Protein AF-A0A0M2NQ29-F1 (afdb_monomer_lite)

Foldseek 3Di:
DWDKWFFPDQWDQADDPDTDTFGWTQTPVQWIWGPVQADPVRWTFTFHCDNRDTHTDRWTWAFDADPVRHGGITTTDPPPPDPPPVPPD

Sequence (89 aa):
MAKDLKVVSWEISYGYLNRCIIPGYLLEDGTVLLDEEIDEQGRYIGGAGMDGMYLRTDNLYTPIYDGNGKIRAFHKEPDHENEFTVSER

Radius of gyration: 14.61 Å; chains: 1; bounding box: 37×43×34 Å

Organism: NCBI:txid270498

Secondary structure (DSSP, 8-state):
---EEEEEEEEEEE-SSS-EEEEEEEETTSEEEEEEEE-TTSPEEEEEEETTEEEEEEEEEEEEE-TTS-EEEEEE-------------

pLDDT: mean 78.13, std 14.63, range [43.25, 91.94]

Structure (mmCIF, N/CA/C/O backbone):
data_AF-A0A0M2NQ29-F1
#
_entry.id   AF-A0A0M2NQ29-F1
#
loop_
_atom_site.group_PDB
_atom_site.id
_atom_site.type_symbol
_atom_site.label_atom_id
_atom_site.label_alt_id
_atom_site.label_comp_id
_atom_site.label_asym_id
_atom_site.label_entity_id
_atom_site.label_seq_id
_atom_site.pdbx_PDB_ins_code
_atom_site.Cartn_x
_atom_site.Cartn_y
_atom_site.Cartn_z
_atom_site.occupancy
_atom_site.B_iso_or_equiv
_atom_site.auth_seq_id
_atom_site.auth_comp_id
_atom_site.auth_asym_id
_atom_site.auth_atom_id
_atom_site.pdbx_PDB_model_num
ATOM 1 N N . MET A 1 1 ? -20.705 -2.717 -3.683 1.00 49.31 1 MET A N 1
ATOM 2 C CA . MET A 1 1 ? -20.246 -3.548 -2.549 1.00 49.31 1 MET A CA 1
ATOM 3 C C . MET A 1 1 ? -18.778 -3.222 -2.358 1.00 49.31 1 MET A C 1
ATOM 5 O O . MET A 1 1 ? -17.994 -3.573 -3.232 1.00 49.31 1 MET A O 1
ATOM 9 N N . ALA A 1 2 ? -18.430 -2.462 -1.319 1.00 59.56 2 ALA A N 1
ATOM 10 C CA . ALA A 1 2 ? -17.029 -2.218 -0.990 1.00 59.56 2 ALA A CA 1
ATOM 11 C C . ALA A 1 2 ? -16.391 -3.557 -0.599 1.00 59.56 2 ALA A C 1
ATOM 13 O O . ALA A 1 2 ? -17.009 -4.344 0.123 1.00 59.56 2 ALA A O 1
ATOM 14 N N . LYS A 1 3 ? -15.221 -3.854 -1.159 1.00 78.88 3 LYS A N 1
ATOM 15 C CA . LYS A 1 3 ? -14.578 -5.165 -1.055 1.00 78.88 3 LYS A CA 1
ATOM 16 C C . LYS A 1 3 ? -13.230 -4.987 -0.375 1.00 78.88 3 LYS A C 1
ATOM 18 O O . LYS A 1 3 ? -12.428 -4.154 -0.796 1.00 78.88 3 LYS A O 1
ATOM 23 N N . ASP A 1 4 ? -13.012 -5.749 0.689 1.00 88.94 4 ASP A N 1
ATOM 24 C CA . ASP A 1 4 ? -11.687 -5.934 1.259 1.00 88.94 4 ASP A CA 1
ATOM 25 C C . ASP A 1 4 ? -10.828 -6.749 0.290 1.00 88.94 4 ASP A C 1
ATOM 27 O O . ASP A 1 4 ? -11.250 -7.765 -0.260 1.00 88.94 4 ASP A O 1
ATOM 31 N N . LEU A 1 5 ? -9.625 -6.250 0.043 1.00 90.69 5 LEU A N 1
ATOM 32 C CA . LEU A 1 5 ? -8.660 -6.832 -0.869 1.00 90.69 5 LEU A CA 1
ATOM 33 C C . LEU A 1 5 ? -7.420 -7.207 -0.081 1.00 90.69 5 LEU A C 1
ATOM 35 O O . LEU A 1 5 ? -6.784 -6.362 0.553 1.00 90.69 5 LEU A O 1
ATOM 39 N N . LYS A 1 6 ? -7.061 -8.485 -0.109 1.00 91.88 6 LYS A N 1
ATOM 40 C CA . LYS A 1 6 ? -5.888 -8.972 0.609 1.00 91.88 6 LYS A CA 1
ATOM 41 C C . LYS A 1 6 ? -4.617 -8.588 -0.127 1.00 91.88 6 LYS A C 1
ATOM 43 O O . LYS A 1 6 ? -4.564 -8.570 -1.358 1.00 91.88 6 LYS A O 1
ATOM 48 N N . VAL A 1 7 ? -3.580 -8.320 0.658 1.00 90.75 7 VAL A N 1
ATOM 49 C CA . VAL A 1 7 ? -2.232 -8.121 0.134 1.00 90.75 7 VAL A CA 1
ATOM 50 C C . VAL A 1 7 ? -1.673 -9.477 -0.285 1.00 90.75 7 VAL A C 1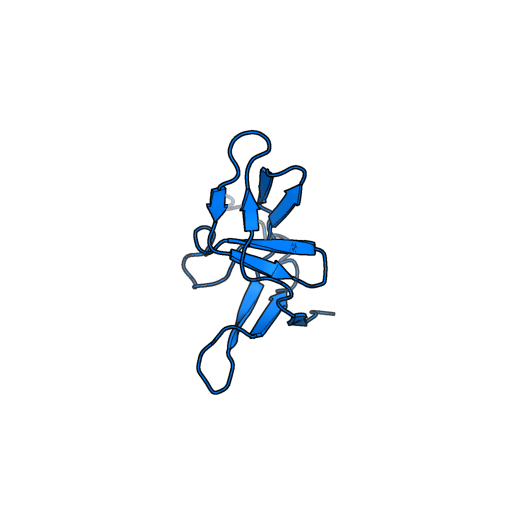
ATOM 52 O O . VAL A 1 7 ? -1.583 -10.394 0.530 1.00 90.75 7 VAL A O 1
ATOM 55 N N . VAL A 1 8 ? -1.285 -9.597 -1.552 1.00 89.88 8 VAL A N 1
ATOM 56 C CA . VAL A 1 8 ? -0.634 -10.791 -2.119 1.00 89.88 8 VAL A CA 1
ATOM 57 C C . VAL A 1 8 ? 0.878 -10.635 -2.225 1.00 89.88 8 VAL A C 1
ATOM 59 O O . VAL A 1 8 ? 1.586 -11.633 -2.129 1.00 89.88 8 VAL A O 1
ATOM 62 N N . SER A 1 9 ? 1.390 -9.412 -2.392 1.00 86.50 9 SER A N 1
ATOM 63 C CA . SER A 1 9 ? 2.833 -9.139 -2.412 1.00 86.50 9 SER A CA 1
ATOM 64 C C . SER A 1 9 ? 3.147 -7.775 -1.801 1.00 86.50 9 SER A C 1
ATOM 66 O O . SER A 1 9 ? 2.331 -6.862 -1.881 1.00 86.50 9 SER A O 1
ATOM 68 N N . TRP A 1 10 ? 4.333 -7.644 -1.212 1.00 82.19 10 TRP A N 1
ATOM 69 C CA . TRP A 1 10 ? 4.883 -6.411 -0.625 1.00 82.19 10 TRP A CA 1
ATOM 70 C C . TRP A 1 10 ? 6.072 -5.845 -1.430 1.00 82.19 10 TRP A C 1
ATOM 72 O O . TRP A 1 10 ? 6.749 -4.917 -0.998 1.00 82.19 10 TRP A O 1
ATOM 82 N N . GLU A 1 11 ? 6.373 -6.446 -2.583 1.00 75.94 11 GLU A N 1
ATOM 83 C CA . GLU A 1 11 ? 7.479 -6.069 -3.464 1.00 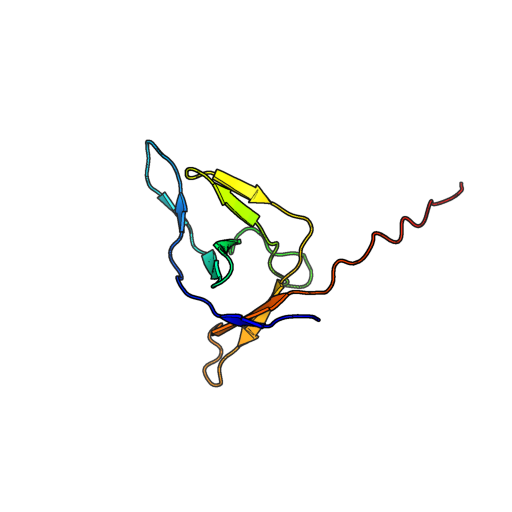75.94 11 GLU A CA 1
ATOM 84 C C . GLU A 1 11 ? 6.939 -5.845 -4.873 1.00 75.94 11 GLU A C 1
ATOM 86 O O . GLU A 1 11 ? 6.491 -6.788 -5.538 1.00 75.94 11 GLU A O 1
ATOM 91 N N . ILE A 1 12 ? 6.983 -4.594 -5.335 1.00 74.94 12 ILE A N 1
ATOM 92 C CA . ILE A 1 12 ? 6.583 -4.235 -6.693 1.00 74.94 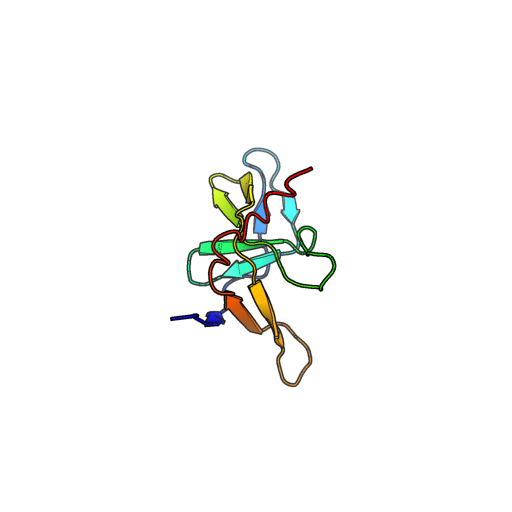12 ILE A CA 1
ATOM 93 C C . ILE A 1 12 ? 7.842 -4.115 -7.541 1.00 74.94 12 ILE A C 1
ATOM 95 O O . ILE A 1 12 ? 8.698 -3.261 -7.312 1.00 74.94 12 ILE A O 1
ATOM 99 N N . SER A 1 13 ? 7.961 -4.999 -8.530 1.00 69.00 13 SER A N 1
ATOM 100 C CA . SER A 1 13 ? 9.016 -4.908 -9.538 1.00 69.00 13 SER A CA 1
ATOM 101 C C . SER A 1 13 ? 8.646 -3.825 -10.547 1.00 69.00 13 SER A C 1
ATOM 103 O O . SER A 1 13 ? 7.709 -4.007 -11.323 1.00 69.00 13 SER A O 1
ATOM 105 N N . TYR A 1 14 ? 9.382 -2.718 -10.547 1.00 63.56 14 TYR A N 1
ATOM 106 C CA . TYR A 1 14 ? 9.159 -1.583 -11.438 1.00 63.56 14 TYR A CA 1
ATOM 107 C C . TYR A 1 14 ? 10.284 -1.463 -12.474 1.00 63.56 14 TYR A C 1
ATOM 109 O O . TYR A 1 14 ? 11.449 -1.684 -12.144 1.00 63.56 14 TYR A O 1
ATOM 117 N N . GLY A 1 15 ? 9.954 -1.094 -13.717 1.00 58.09 15 GLY A N 1
ATOM 118 C CA . GLY A 1 15 ? 10.918 -0.889 -14.807 1.00 58.09 15 GLY A CA 1
ATOM 119 C C . GLY A 1 15 ? 11.266 -2.135 -15.646 1.00 58.09 15 GLY A C 1
ATOM 120 O O . GLY A 1 15 ? 11.632 -3.188 -15.126 1.00 58.09 15 GLY A O 1
ATOM 121 N N . TYR A 1 16 ? 11.201 -1.987 -16.978 1.00 57.50 16 TYR A N 1
ATOM 122 C CA . TYR A 1 16 ? 11.493 -3.044 -17.966 1.00 57.50 16 TYR A CA 1
ATOM 123 C C . TYR A 1 16 ? 13.003 -3.278 -18.189 1.00 57.50 16 TYR A C 1
ATOM 125 O O . TYR A 1 16 ? 13.439 -4.410 -18.382 1.00 57.50 16 TYR A O 1
ATOM 133 N N . LEU A 1 17 ? 13.822 -2.216 -18.129 1.00 55.97 17 LEU A N 1
ATOM 134 C CA . LEU A 1 17 ? 15.279 -2.270 -18.369 1.00 55.97 17 LEU A CA 1
ATOM 135 C C . LEU A 1 17 ? 16.128 -2.121 -17.097 1.00 55.97 17 LEU A C 1
ATOM 137 O O . LEU A 1 17 ? 17.282 -2.543 -17.075 1.00 55.97 17 LEU A O 1
ATOM 141 N N . ASN A 1 18 ? 15.575 -1.527 -16.038 1.00 58.88 18 ASN A N 1
ATOM 142 C CA . ASN A 1 18 ? 16.246 -1.336 -14.755 1.00 58.88 18 ASN A CA 1
ATOM 143 C C . ASN A 1 18 ? 15.246 -1.689 -13.651 1.00 58.88 18 ASN A C 1
ATOM 145 O O . ASN A 1 18 ? 14.444 -0.853 -13.242 1.00 58.88 18 ASN A O 1
ATOM 149 N N . ARG A 1 19 ? 15.219 -2.974 -13.277 1.00 63.44 19 ARG A N 1
ATOM 150 C CA . ARG A 1 19 ? 14.277 -3.513 -12.293 1.00 63.44 19 ARG A CA 1
ATOM 151 C C . ARG A 1 19 ? 14.593 -2.902 -10.931 1.00 63.44 19 ARG A C 1
ATOM 153 O O . ARG A 1 19 ? 15.562 -3.304 -10.292 1.00 63.44 19 ARG A O 1
ATOM 160 N N . CYS A 1 20 ? 13.791 -1.941 -10.501 1.00 66.69 20 CYS A N 1
ATOM 161 C CA . CYS A 1 20 ? 13.869 -1.374 -9.166 1.00 66.69 20 CYS A CA 1
ATOM 162 C C . CYS A 1 20 ? 12.740 -1.974 -8.326 1.00 66.69 20 CYS A C 1
ATOM 164 O O . CYS A 1 20 ? 11.597 -2.047 -8.784 1.00 66.69 20 CYS A O 1
ATOM 166 N N . ILE A 1 21 ? 13.060 -2.448 -7.122 1.00 70.94 21 ILE A N 1
ATOM 167 C CA . ILE A 1 21 ? 12.039 -2.873 -6.164 1.00 70.94 21 ILE A CA 1
ATOM 168 C C . ILE A 1 21 ? 11.563 -1.613 -5.457 1.00 70.94 21 ILE A C 1
ATOM 170 O O . ILE A 1 21 ? 12.341 -0.971 -4.752 1.00 70.94 21 ILE A O 1
ATOM 174 N N . ILE A 1 22 ? 10.301 -1.257 -5.676 1.00 76.06 22 ILE A N 1
ATOM 175 C CA . ILE A 1 22 ? 9.672 -0.115 -5.016 1.00 76.06 22 ILE A CA 1
ATOM 176 C C . ILE A 1 22 ? 8.834 -0.645 -3.845 1.00 76.06 22 ILE A C 1
ATOM 178 O O . ILE A 1 22 ? 8.119 -1.642 -4.022 1.00 76.06 22 ILE A O 1
ATOM 182 N N . PRO A 1 23 ? 8.915 -0.021 -2.653 1.00 82.75 23 PRO A N 1
ATOM 183 C CA . PRO A 1 23 ? 8.051 -0.367 -1.533 1.00 82.75 23 PRO A CA 1
ATOM 184 C C . PRO A 1 23 ? 6.583 -0.095 -1.886 1.00 82.75 23 PRO A C 1
ATOM 186 O O . PRO A 1 23 ? 6.194 1.017 -2.246 1.00 82.75 23 PRO A O 1
ATOM 189 N N . GLY A 1 24 ? 5.765 -1.138 -1.797 1.00 88.62 24 GLY A N 1
ATOM 190 C CA . GLY A 1 24 ? 4.353 -1.078 -2.140 1.00 88.62 24 GLY A CA 1
ATOM 191 C C . GLY A 1 24 ? 3.648 -2.403 -1.886 1.00 88.62 24 GLY A C 1
ATOM 192 O O . GLY A 1 24 ? 4.245 -3.367 -1.414 1.00 88.62 24 GLY A O 1
ATOM 193 N N . TYR A 1 25 ? 2.366 -2.457 -2.213 1.00 89.56 25 TYR A N 1
ATOM 194 C CA . TYR A 1 25 ? 1.490 -3.590 -1.968 1.00 89.56 25 TYR A CA 1
ATOM 195 C C . TYR A 1 25 ? 0.754 -3.964 -3.249 1.00 89.56 25 TYR A C 1
ATOM 197 O O . TYR A 1 25 ? 0.131 -3.123 -3.892 1.00 89.56 25 TYR A O 1
ATOM 205 N N . LEU A 1 26 ? 0.806 -5.240 -3.614 1.00 88.81 26 LEU A N 1
ATOM 206 C CA . LEU A 1 26 ? -0.027 -5.816 -4.662 1.00 88.81 26 LEU A CA 1
ATOM 207 C C . LEU A 1 26 ? -1.254 -6.438 -4.004 1.00 88.81 26 LEU A C 1
ATOM 209 O O . LEU A 1 26 ? -1.123 -7.231 -3.068 1.00 88.81 26 LEU A O 1
ATOM 213 N N . LEU A 1 27 ? -2.431 -6.092 -4.507 1.00 90.19 27 LEU A N 1
ATOM 214 C CA . LEU A 1 27 ? -3.711 -6.629 -4.067 1.00 90.19 27 LEU A CA 1
ATOM 215 C C . LEU A 1 27 ? -4.141 -7.815 -4.930 1.00 90.19 27 LEU A C 1
ATOM 217 O O . LEU A 1 27 ? -3.708 -7.963 -6.071 1.00 90.19 27 LEU A O 1
ATOM 221 N N . GLU A 1 28 ? -5.034 -8.647 -4.392 1.00 90.00 28 GLU A N 1
ATOM 222 C CA . GLU A 1 28 ? -5.542 -9.851 -5.073 1.00 90.00 28 GLU A CA 1
ATOM 223 C C . GLU A 1 28 ? -6.249 -9.569 -6.411 1.00 90.00 28 GLU A C 1
ATOM 225 O O . GLU A 1 28 ? -6.289 -10.436 -7.277 1.00 90.00 28 GLU A O 1
ATOM 230 N N . ASP A 1 29 ? -6.766 -8.352 -6.593 1.00 86.31 29 ASP A N 1
ATOM 231 C CA . ASP A 1 29 ? -7.424 -7.891 -7.824 1.00 86.31 29 ASP A CA 1
ATOM 232 C C . ASP A 1 29 ? -6.420 -7.443 -8.907 1.00 86.31 29 ASP A C 1
ATOM 234 O O . ASP A 1 29 ? -6.801 -7.141 -10.032 1.00 86.31 29 ASP A O 1
ATOM 238 N N . GLY A 1 30 ? -5.122 -7.392 -8.577 1.00 84.69 30 GLY A N 1
ATOM 239 C CA . GLY A 1 30 ? -4.062 -6.877 -9.450 1.00 84.69 30 GLY A CA 1
ATOM 240 C C . GLY A 1 30 ? -3.774 -5.381 -9.279 1.00 84.69 30 GLY A C 1
ATOM 241 O O . GLY A 1 30 ? -2.854 -4.860 -9.909 1.00 84.69 30 GLY A O 1
ATOM 242 N N . THR A 1 31 ? -4.512 -4.690 -8.407 1.00 88.00 31 THR A N 1
ATOM 243 C CA . THR A 1 31 ? -4.228 -3.300 -8.025 1.00 88.00 31 THR A CA 1
ATOM 244 C C . THR A 1 31 ? -2.904 -3.206 -7.275 1.00 88.00 31 THR A C 1
ATOM 246 O O . THR A 1 31 ? -2.629 -3.989 -6.367 1.00 88.00 31 THR A O 1
ATOM 249 N N . VAL A 1 32 ? -2.110 -2.204 -7.623 1.00 88.75 32 VAL A N 1
ATOM 250 C CA . VAL A 1 32 ? -0.857 -1.850 -6.963 1.00 88.75 32 VAL A CA 1
ATOM 251 C C . VAL A 1 32 ? -1.079 -0.602 -6.116 1.00 88.75 32 VAL A C 1
ATOM 253 O O . VAL A 1 32 ? -1.697 0.356 -6.570 1.00 88.75 32 VAL A O 1
ATOM 256 N N . LEU A 1 33 ? -0.558 -0.598 -4.896 1.00 89.81 33 LEU A N 1
ATOM 257 C CA . LEU A 1 33 ? -0.511 0.549 -3.995 1.00 89.81 33 LEU A CA 1
ATOM 258 C C . LEU A 1 33 ? 0.952 0.849 -3.689 1.00 89.81 33 LEU A C 1
ATOM 260 O O . LEU A 1 33 ? 1.695 -0.069 -3.355 1.00 89.81 33 LEU A O 1
ATOM 264 N N . LEU A 1 34 ? 1.383 2.098 -3.808 1.00 88.31 34 LEU A N 1
ATOM 265 C CA . LEU A 1 34 ? 2.763 2.485 -3.509 1.00 88.31 34 LEU A CA 1
ATOM 266 C C . LEU A 1 34 ? 2.803 3.248 -2.190 1.00 88.31 34 LEU A C 1
ATOM 268 O O . LEU A 1 34 ? 1.893 4.019 -1.906 1.00 88.31 34 LEU A O 1
ATOM 272 N N . ASP A 1 35 ? 3.859 3.046 -1.404 1.00 85.94 35 ASP A N 1
ATOM 273 C CA . ASP A 1 35 ? 4.057 3.785 -0.145 1.00 85.94 35 ASP A CA 1
ATOM 274 C C . ASP A 1 35 ? 4.322 5.283 -0.394 1.00 85.94 35 ASP A C 1
ATOM 276 O O . ASP A 1 35 ? 4.067 6.122 0.460 1.00 85.94 35 ASP A O 1
ATOM 280 N N . GLU A 1 36 ? 4.785 5.628 -1.600 1.00 84.25 36 GLU A N 1
ATOM 281 C CA . GLU A 1 36 ? 4.954 7.015 -2.053 1.00 84.25 36 GLU A CA 1
ATOM 282 C C . GLU A 1 36 ? 3.617 7.675 -2.449 1.00 84.25 36 GLU A C 1
ATOM 284 O O . GLU A 1 36 ? 3.487 8.894 -2.386 1.00 84.25 36 GLU A O 1
ATOM 289 N N . GLU A 1 37 ? 2.599 6.879 -2.796 1.00 86.69 37 GLU A N 1
ATOM 290 C CA . GLU A 1 37 ? 1.293 7.354 -3.270 1.00 86.69 37 GLU A CA 1
ATOM 291 C C . GLU A 1 37 ? 0.241 7.219 -2.166 1.00 86.69 37 GLU A C 1
ATOM 293 O O . GLU A 1 37 ? -0.662 6.374 -2.205 1.00 86.69 37 GLU A O 1
ATOM 298 N N . ILE A 1 38 ? 0.383 8.076 -1.158 1.00 88.56 38 ILE A N 1
ATOM 299 C CA . ILE A 1 38 ? -0.527 8.174 -0.020 1.00 88.56 38 ILE A CA 1
ATOM 300 C C . ILE A 1 38 ? -1.100 9.595 0.027 1.00 88.56 38 ILE A C 1
ATOM 302 O O . ILE A 1 38 ? -0.378 10.583 -0.074 1.00 88.56 38 ILE A O 1
ATOM 306 N N . ASP A 1 39 ? -2.418 9.690 0.170 1.00 86.00 39 ASP A N 1
ATOM 307 C CA . ASP A 1 39 ? -3.149 10.943 0.352 1.00 86.00 39 ASP A CA 1
ATOM 308 C C . ASP A 1 39 ? -2.844 11.576 1.722 1.00 86.00 39 ASP A C 1
ATOM 310 O O . ASP A 1 39 ? -2.435 10.890 2.660 1.00 86.00 39 ASP A O 1
ATOM 314 N N . GLU A 1 40 ? -3.132 12.868 1.897 1.00 83.69 40 GLU A N 1
ATOM 315 C CA . GLU A 1 40 ? -2.890 13.592 3.162 1.00 83.69 40 GLU A CA 1
ATOM 316 C C . GLU A 1 40 ? -3.601 12.958 4.376 1.00 83.69 40 GLU A C 1
ATOM 318 O O . GLU A 1 40 ? -3.206 13.153 5.525 1.00 83.69 40 GLU A O 1
ATOM 323 N N . GLN A 1 41 ? -4.639 12.159 4.124 1.00 83.50 41 GLN A N 1
ATOM 324 C CA . GLN A 1 41 ? -5.397 11.416 5.132 1.00 83.50 41 GLN A CA 1
ATOM 325 C C . GLN A 1 41 ? -4.815 10.027 5.455 1.00 83.50 41 GLN A C 1
ATOM 327 O O . GLN A 1 41 ? -5.421 9.271 6.213 1.00 83.50 41 GLN A O 1
ATOM 332 N N . GLY A 1 42 ? -3.666 9.655 4.881 1.00 86.19 42 GLY A N 1
ATOM 333 C CA . GLY A 1 42 ? -3.039 8.345 5.090 1.00 86.19 42 GLY A CA 1
ATOM 334 C C . GLY A 1 42 ? -3.692 7.202 4.302 1.00 86.19 42 GLY A C 1
ATOM 335 O O . GLY A 1 42 ? -3.534 6.033 4.660 1.00 86.19 42 GLY A O 1
ATOM 336 N N . ARG A 1 43 ? -4.462 7.525 3.255 1.00 89.12 43 ARG A N 1
ATOM 337 C CA . ARG A 1 43 ? -5.123 6.550 2.372 1.00 89.12 43 ARG A CA 1
ATOM 338 C C . ARG A 1 43 ? -4.251 6.298 1.154 1.00 89.12 43 ARG A C 1
ATOM 340 O O . ARG A 1 43 ? -3.725 7.241 0.577 1.00 89.12 43 ARG A O 1
ATOM 347 N N . TYR A 1 44 ? -4.127 5.047 0.745 1.00 90.69 44 TYR A N 1
ATOM 348 C CA . TYR A 1 44 ? -3.307 4.687 -0.404 1.00 90.69 44 TYR A CA 1
ATOM 349 C C . TYR A 1 44 ? -4.071 4.937 -1.695 1.00 90.69 44 TYR A C 1
ATOM 351 O O . TYR A 1 44 ? -5.257 4.611 -1.798 1.00 90.69 44 TYR A O 1
ATOM 359 N N . ILE A 1 45 ? -3.380 5.471 -2.693 1.00 89.50 45 ILE A N 1
ATOM 360 C CA . ILE A 1 45 ? -3.950 5.681 -4.015 1.00 89.50 45 ILE A CA 1
ATOM 361 C C . ILE A 1 45 ? -3.739 4.409 -4.839 1.00 89.50 45 ILE A C 1
ATOM 363 O O . ILE A 1 45 ? -2.635 3.870 -4.959 1.00 89.50 45 ILE A O 1
ATOM 367 N N . GLY A 1 46 ? -4.833 3.891 -5.391 1.00 88.88 46 GLY A N 1
ATOM 368 C CA . GLY A 1 46 ? -4.830 2.743 -6.285 1.00 88.88 46 GLY A CA 1
ATOM 369 C C . GLY A 1 46 ? -4.114 3.040 -7.576 1.00 88.88 46 GLY A C 1
ATOM 370 O O . GLY A 1 46 ? -4.417 4.046 -8.204 1.00 88.88 46 GLY A O 1
ATOM 371 N N . GLY A 1 47 ? -3.281 2.125 -8.049 1.00 87.75 47 GLY A N 1
ATOM 372 C CA . GLY A 1 47 ? -2.796 2.147 -9.418 1.00 87.75 47 GLY A CA 1
ATOM 373 C C . GLY A 1 47 ? -2.895 0.795 -10.101 1.00 87.75 47 GLY A C 1
ATOM 374 O O . GLY A 1 47 ? -2.940 -0.254 -9.460 1.00 87.75 47 GLY A O 1
ATOM 375 N N . ALA A 1 48 ? -2.916 0.813 -11.428 1.00 82.69 48 ALA A N 1
ATOM 376 C CA . ALA A 1 48 ? -2.728 -0.385 -12.232 1.00 82.69 48 ALA A CA 1
ATOM 377 C C . ALA A 1 48 ? -1.239 -0.521 -12.580 1.00 82.69 48 ALA A C 1
ATOM 379 O O . ALA A 1 48 ? -0.654 0.380 -13.185 1.00 82.69 48 ALA A O 1
ATOM 380 N N . GLY A 1 49 ? -0.622 -1.638 -12.185 1.00 71.75 49 GLY A N 1
ATOM 381 C CA . GLY A 1 49 ? 0.741 -1.981 -12.588 1.00 71.75 49 GLY A CA 1
ATOM 382 C C . GLY A 1 49 ? 0.732 -2.615 -13.976 1.00 71.75 49 GLY A C 1
ATOM 383 O O . GLY A 1 49 ? 0.306 -3.758 -14.119 1.00 71.75 49 GLY A O 1
ATOM 384 N N . MET A 1 50 ? 1.188 -1.898 -15.000 1.00 67.38 50 MET A N 1
ATOM 385 C CA . MET A 1 50 ? 1.192 -2.378 -16.385 1.00 67.38 50 MET A CA 1
ATOM 386 C C . MET A 1 50 ? 2.598 -2.223 -16.968 1.00 67.38 50 MET A C 1
ATOM 388 O O . MET A 1 50 ? 3.130 -1.122 -17.002 1.00 67.38 50 MET A O 1
ATOM 392 N N . ASP A 1 51 ? 3.224 -3.330 -17.379 1.00 63.78 51 ASP A N 1
ATOM 393 C CA . ASP A 1 51 ? 4.547 -3.356 -18.037 1.00 63.78 51 ASP A CA 1
ATOM 394 C C . ASP A 1 51 ? 5.669 -2.596 -17.286 1.00 63.78 51 ASP A C 1
ATOM 396 O O . ASP A 1 51 ? 6.521 -1.927 -17.866 1.00 63.78 51 ASP A O 1
ATOM 400 N N . GLY A 1 52 ? 5.667 -2.666 -15.950 1.00 64.06 52 GLY A N 1
ATOM 401 C CA . GLY A 1 52 ? 6.640 -1.951 -15.118 1.00 64.06 52 GLY A CA 1
ATOM 402 C C . GLY A 1 52 ? 6.386 -0.445 -14.997 1.00 64.06 52 GLY A C 1
ATOM 403 O O . GLY A 1 52 ? 7.277 0.260 -14.528 1.00 64.06 52 GLY A O 1
ATOM 404 N N . MET A 1 53 ? 5.201 0.027 -15.400 1.00 72.69 53 MET A N 1
ATOM 405 C CA . MET A 1 53 ? 4.661 1.361 -15.139 1.00 72.69 53 MET A CA 1
ATOM 406 C C . MET A 1 53 ? 3.534 1.301 -14.101 1.00 72.69 53 MET A C 1
ATOM 408 O O . MET A 1 53 ? 2.805 0.312 -14.010 1.00 72.69 53 MET A O 1
ATOM 412 N N . TYR A 1 54 ? 3.379 2.380 -13.336 1.00 77.81 54 TYR A N 1
ATOM 413 C CA . TYR A 1 54 ? 2.315 2.560 -12.352 1.00 77.81 54 TYR A CA 1
ATOM 414 C C . TYR A 1 54 ? 1.368 3.632 -12.878 1.00 77.81 54 TYR A C 1
ATOM 416 O O . TYR A 1 54 ? 1.758 4.785 -13.066 1.00 77.81 54 TYR A O 1
ATOM 424 N N . LEU A 1 55 ? 0.128 3.237 -13.153 1.00 82.81 55 LEU A N 1
ATOM 425 C CA . LEU A 1 55 ? -0.925 4.144 -13.589 1.00 82.81 55 LEU A CA 1
ATOM 426 C C . LEU A 1 55 ? -1.821 4.458 -12.401 1.00 82.81 55 LEU A C 1
ATOM 428 O O . LEU A 1 55 ? -2.674 3.644 -12.049 1.00 82.81 55 LEU A O 1
ATOM 432 N N . ARG A 1 56 ? -1.622 5.633 -11.798 1.00 83.50 56 ARG A N 1
ATOM 433 C CA . ARG A 1 56 ? -2.460 6.131 -10.706 1.00 83.50 56 ARG A CA 1
ATOM 434 C C . ARG A 1 56 ? -3.922 6.211 -11.151 1.00 83.50 56 ARG A C 1
ATOM 436 O O . ARG A 1 56 ? -4.233 6.747 -12.212 1.00 83.50 56 ARG A O 1
ATOM 443 N N . THR A 1 57 ? -4.813 5.690 -10.323 1.00 83.56 57 THR A N 1
ATOM 444 C CA . THR A 1 57 ? -6.269 5.771 -10.469 1.00 83.56 57 THR A CA 1
ATOM 445 C C . THR A 1 57 ? -6.846 6.699 -9.403 1.00 83.56 57 THR A C 1
ATOM 447 O O . THR A 1 57 ? -6.161 7.034 -8.443 1.00 83.56 57 THR A O 1
ATOM 450 N N . ASP A 1 58 ? -8.115 7.076 -9.540 1.00 83.12 58 ASP A N 1
ATOM 451 C CA . ASP A 1 58 ? -8.826 7.880 -8.532 1.00 83.12 58 ASP A CA 1
ATOM 452 C C . ASP A 1 58 ? -9.365 7.036 -7.356 1.00 83.12 58 ASP A C 1
ATOM 454 O O . ASP A 1 58 ? -10.027 7.529 -6.451 1.00 83.12 58 ASP A O 1
ATOM 458 N N . ASN A 1 59 ? -9.086 5.728 -7.352 1.00 86.12 59 ASN A N 1
ATOM 459 C CA . ASN A 1 59 ? -9.568 4.833 -6.308 1.00 86.12 59 ASN A CA 1
ATOM 460 C C . ASN A 1 59 ? -8.702 4.966 -5.054 1.00 86.12 59 ASN A C 1
ATOM 462 O O . ASN A 1 59 ? -7.478 4.829 -5.122 1.00 86.12 59 ASN A O 1
ATOM 466 N N . LEU A 1 60 ? -9.348 5.116 -3.903 1.00 88.81 60 LEU A N 1
ATOM 467 C CA . LEU A 1 60 ? -8.686 5.193 -2.607 1.00 88.81 60 LEU A CA 1
ATOM 468 C C . LEU A 1 60 ? -8.810 3.875 -1.846 1.00 88.81 60 LEU A C 1
ATOM 470 O O . LEU A 1 60 ? -9.824 3.177 -1.919 1.00 88.81 60 LEU A O 1
ATOM 474 N N . TYR A 1 61 ? -7.755 3.543 -1.109 1.00 90.62 61 TYR A N 1
ATOM 475 C CA . TYR A 1 61 ? -7.641 2.301 -0.365 1.00 90.62 61 TYR A CA 1
ATOM 476 C C . TYR A 1 61 ? -7.210 2.570 1.073 1.00 90.62 61 TYR A C 1
ATOM 478 O O . TYR A 1 61 ? -6.125 3.091 1.338 1.00 90.62 61 TYR A O 1
ATOM 486 N N . THR A 1 62 ? -8.048 2.162 2.019 1.00 91.75 62 THR A N 1
ATOM 487 C CA . THR A 1 62 ? -7.770 2.298 3.448 1.00 91.75 62 THR A CA 1
ATOM 488 C C . THR A 1 62 ? -7.009 1.063 3.947 1.00 91.75 62 THR A C 1
ATOM 490 O O . THR A 1 62 ? -7.496 -0.059 3.773 1.00 91.75 62 THR A O 1
ATOM 493 N N . PRO A 1 63 ? -5.825 1.209 4.569 1.00 91.75 63 PRO A N 1
ATOM 494 C CA . PRO A 1 63 ? -5.062 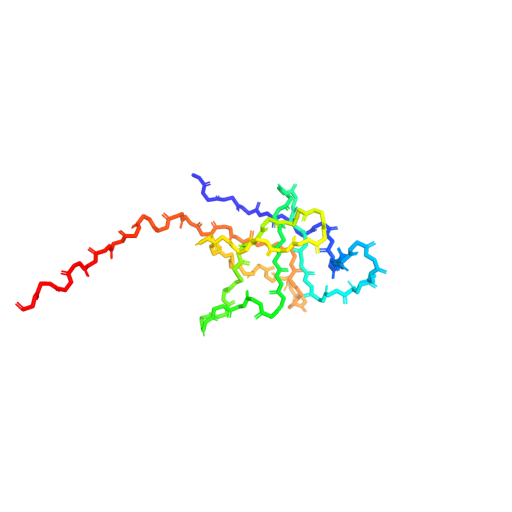0.074 5.079 1.00 91.75 63 PRO A CA 1
ATOM 495 C C . PRO A 1 63 ? -5.767 -0.587 6.269 1.00 91.75 63 PRO A C 1
ATOM 497 O O . PRO A 1 63 ? -6.158 0.066 7.236 1.00 91.75 63 PRO A O 1
ATOM 500 N N . ILE A 1 64 ? -5.889 -1.912 6.221 1.00 91.38 64 ILE A N 1
ATOM 501 C CA . ILE A 1 64 ? -6.408 -2.737 7.312 1.00 91.38 64 ILE A CA 1
ATOM 502 C C . ILE A 1 64 ? -5.222 -3.371 8.034 1.00 91.38 64 ILE A C 1
ATOM 504 O O . ILE A 1 64 ? -4.503 -4.213 7.483 1.00 91.38 64 ILE A O 1
ATOM 508 N N . TYR A 1 65 ? -5.045 -2.992 9.295 1.00 90.75 65 TYR A N 1
ATOM 509 C CA . TYR A 1 65 ? -3.943 -3.452 10.130 1.00 90.75 65 TYR A CA 1
ATOM 510 C C . TYR A 1 65 ? -4.248 -4.775 10.846 1.00 90.75 65 TYR A C 1
ATOM 512 O O . TYR A 1 65 ? -5.392 -5.119 11.173 1.00 90.75 65 TYR A O 1
ATOM 520 N N . ASP A 1 66 ? -3.192 -5.549 11.085 1.00 89.69 66 ASP A N 1
ATOM 521 C CA . ASP A 1 66 ? -3.195 -6.726 11.941 1.00 89.69 66 ASP A CA 1
ATOM 522 C C . ASP A 1 66 ? -3.131 -6.376 13.430 1.00 89.69 66 ASP A C 1
ATOM 524 O O . ASP A 1 66 ? -2.831 -5.240 13.783 1.00 89.69 66 ASP A O 1
ATOM 528 N N . GLY A 1 67 ? -3.388 -7.341 14.319 1.00 88.94 67 GLY A N 1
ATOM 529 C CA . GLY A 1 67 ? -3.173 -7.173 15.761 1.00 88.94 67 GLY A CA 1
ATOM 530 C C . GLY A 1 67 ? -1.724 -6.802 16.104 1.00 88.94 67 GLY A C 1
ATOM 531 O O . GLY A 1 67 ? -1.472 -6.222 17.153 1.00 88.94 67 GLY A O 1
ATOM 532 N N . ASN A 1 68 ? -0.790 -7.061 15.182 1.00 89.19 68 ASN A N 1
ATOM 533 C CA . ASN A 1 68 ? 0.614 -6.654 15.265 1.00 89.19 68 ASN A CA 1
ATOM 534 C C . ASN A 1 68 ? 0.912 -5.285 14.613 1.00 89.19 68 ASN A C 1
ATOM 536 O O . ASN A 1 68 ? 2.077 -4.924 14.484 1.00 89.19 68 ASN A O 1
ATOM 540 N N . GLY A 1 69 ? -0.096 -4.550 14.130 1.00 86.38 69 GLY A N 1
ATOM 541 C CA . GLY A 1 69 ? 0.086 -3.253 13.462 1.00 86.38 69 GLY A CA 1
ATOM 542 C C . GLY A 1 69 ? 0.646 -3.326 12.035 1.00 86.38 69 GLY A C 1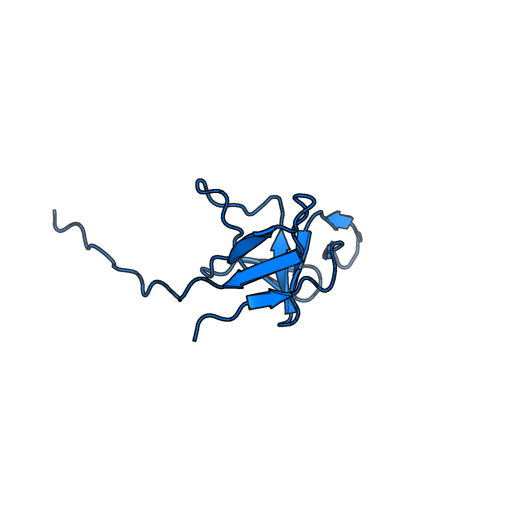
ATOM 543 O O . GLY A 1 69 ? 1.018 -2.302 11.475 1.00 86.38 69 GLY A O 1
ATOM 544 N N . LYS A 1 70 ? 0.707 -4.516 11.422 1.00 87.69 70 LYS A N 1
ATOM 545 C CA . LYS A 1 70 ? 1.138 -4.698 10.024 1.00 87.69 70 LYS A CA 1
ATOM 546 C C . LYS A 1 70 ? -0.064 -4.685 9.083 1.00 87.69 70 LYS A C 1
ATOM 548 O O . LYS A 1 70 ? -1.083 -5.280 9.410 1.00 87.69 70 LYS A O 1
ATOM 553 N N . ILE A 1 71 ? 0.049 -4.070 7.910 1.00 89.75 71 ILE A N 1
ATOM 554 C CA . ILE A 1 71 ? -1.031 -4.085 6.915 1.00 89.75 71 ILE A CA 1
ATOM 555 C C . ILE A 1 71 ? -1.236 -5.516 6.392 1.00 89.75 71 ILE A C 1
ATOM 557 O O . ILE A 1 71 ? -0.289 -6.158 5.936 1.00 89.75 71 ILE A O 1
ATOM 561 N N . ARG A 1 72 ? -2.472 -6.020 6.483 1.00 91.31 72 ARG A N 1
ATOM 562 C CA . ARG A 1 72 ? -2.870 -7.364 6.010 1.00 91.31 72 ARG A CA 1
ATOM 563 C C . ARG A 1 72 ? -3.778 -7.333 4.783 1.00 91.31 72 ARG A C 1
ATOM 565 O O . ARG A 1 72 ? -3.790 -8.272 3.990 1.00 91.31 72 ARG A O 1
ATOM 572 N N . ALA A 1 73 ? -4.552 -6.269 4.645 1.00 91.88 73 ALA A N 1
ATOM 573 C CA . ALA A 1 73 ? -5.510 -6.075 3.572 1.00 91.88 73 ALA A CA 1
ATOM 574 C C . ALA A 1 73 ? -5.757 -4.578 3.391 1.00 91.88 73 ALA A C 1
ATOM 576 O O . ALA A 1 73 ? -5.339 -3.768 4.216 1.00 91.88 73 ALA A O 1
ATOM 577 N N . PHE A 1 74 ? -6.461 -4.229 2.330 1.00 91.94 74 PHE A N 1
ATOM 578 C CA . PHE A 1 74 ? -6.900 -2.877 2.049 1.00 91.94 74 PHE A CA 1
ATOM 579 C C . PHE A 1 74 ? -8.398 -2.873 1.788 1.00 91.94 74 PHE A C 1
ATOM 581 O O . PHE A 1 74 ? -8.923 -3.748 1.103 1.00 91.94 74 PHE A O 1
ATOM 588 N N . HIS A 1 75 ? -9.090 -1.885 2.338 1.00 91.25 75 HIS A N 1
ATOM 589 C CA . HIS A 1 75 ? -10.480 -1.631 2.014 1.00 91.25 75 HIS A CA 1
ATOM 590 C C . HIS A 1 75 ? -10.537 -0.689 0.819 1.00 91.25 75 HIS A C 1
ATOM 592 O O . HIS A 1 75 ? -10.001 0.414 0.895 1.00 91.25 75 HIS A O 1
ATOM 598 N N . LYS A 1 76 ? -11.159 -1.121 -0.280 1.00 89.31 76 LYS A N 1
ATOM 599 C CA . LYS A 1 76 ? -11.429 -0.225 -1.402 1.00 89.31 76 LYS A CA 1
ATOM 600 C C . LYS A 1 76 ? -12.568 0.713 -1.014 1.00 89.31 76 LYS A C 1
ATOM 602 O O . LYS A 1 76 ? -13.692 0.244 -0.822 1.00 89.31 76 LYS A O 1
ATOM 607 N N . GLU A 1 77 ? -12.281 2.007 -0.940 1.00 85.25 77 GLU A N 1
ATOM 608 C CA . GLU A 1 77 ? -13.317 3.013 -0.746 1.00 85.25 77 GLU A CA 1
ATOM 609 C C . GLU A 1 77 ? -14.258 3.004 -1.962 1.00 85.25 77 GLU A C 1
ATOM 611 O O . GLU A 1 77 ? -13.816 2.753 -3.093 1.00 85.25 77 GLU A O 1
ATOM 616 N N . PRO A 1 78 ? -15.569 3.212 -1.756 1.00 76.31 78 PRO A N 1
ATOM 617 C CA . PRO A 1 78 ? -16.478 3.402 -2.873 1.00 76.31 78 PRO A CA 1
ATOM 618 C C . PRO A 1 78 ? -15.970 4.556 -3.739 1.00 76.31 78 PRO A C 1
ATOM 620 O O . PRO A 1 78 ? -15.429 5.531 -3.218 1.00 76.31 78 PRO A O 1
ATOM 623 N N . ASP A 1 79 ? -16.140 4.422 -5.055 1.00 67.88 79 ASP A N 1
ATOM 624 C CA . ASP A 1 79 ? -15.904 5.522 -5.985 1.00 67.88 79 ASP A CA 1
ATOM 625 C C . ASP A 1 79 ? -16.751 6.696 -5.488 1.00 67.88 79 ASP A C 1
ATOM 627 O O . ASP A 1 79 ? -17.983 6.613 -5.454 1.00 67.88 79 ASP A O 1
ATOM 631 N N . HIS A 1 80 ? -16.096 7.732 -4.968 1.00 56.72 80 HIS A N 1
ATOM 632 C CA . HIS A 1 80 ? -16.779 8.985 -4.731 1.00 56.72 80 HIS A CA 1
ATOM 633 C C . HIS A 1 80 ? -17.011 9.541 -6.126 1.00 56.72 80 HIS A C 1
ATOM 635 O O . HIS A 1 80 ? -16.112 10.158 -6.694 1.00 56.72 80 HIS A O 1
ATOM 641 N N . GLU A 1 81 ? -18.195 9.273 -6.689 1.00 48.34 81 GLU A N 1
ATOM 642 C CA . GLU A 1 81 ? -18.679 10.010 -7.847 1.00 48.34 81 GLU A CA 1
ATOM 643 C C . GLU A 1 81 ? -18.494 11.479 -7.501 1.00 48.34 81 GLU A C 1
ATOM 645 O O . GLU A 1 81 ? -19.129 11.995 -6.582 1.00 48.34 81 GLU A O 1
ATOM 650 N N . ASN A 1 82 ? -17.509 12.073 -8.164 1.00 43.25 82 ASN A N 1
ATOM 651 C CA . ASN A 1 82 ? -16.982 13.390 -7.905 1.00 43.25 82 ASN A CA 1
ATOM 652 C C . ASN A 1 82 ? -18.161 14.349 -7.717 1.00 43.25 82 ASN A C 1
ATOM 654 O O . ASN A 1 82 ? -18.843 14.710 -8.683 1.00 43.25 82 ASN A O 1
ATOM 658 N N . GLU A 1 83 ? -18.426 14.731 -6.467 1.00 44.19 83 GLU A N 1
ATOM 659 C CA . GLU A 1 83 ? -19.243 15.885 -6.145 1.00 44.19 83 GLU A CA 1
ATOM 660 C C . GLU A 1 83 ? -18.428 17.078 -6.640 1.00 44.19 83 GLU A C 1
ATOM 662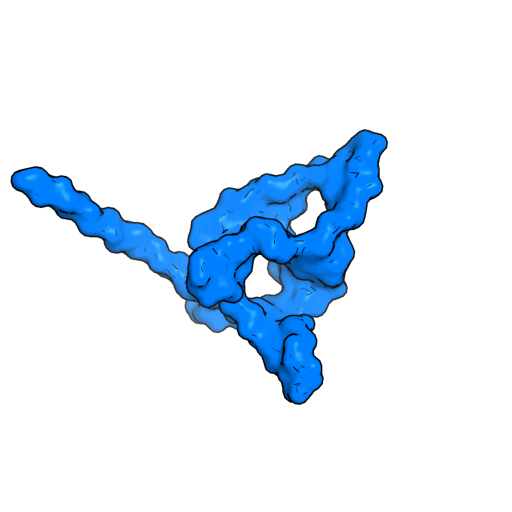 O O . GLU A 1 83 ? -17.741 17.751 -5.875 1.00 44.19 83 GLU A O 1
ATOM 667 N N . PHE A 1 84 ? -18.443 17.305 -7.955 1.00 44.41 84 PHE A N 1
ATOM 668 C CA . PHE A 1 84 ? -18.029 18.556 -8.549 1.00 44.41 84 PHE A CA 1
ATOM 669 C C . PHE A 1 84 ? -18.955 19.606 -7.945 1.00 44.41 84 PHE A C 1
ATOM 671 O O . PHE A 1 84 ? -19.991 19.951 -8.516 1.00 44.41 84 PHE A O 1
ATOM 678 N N . THR A 1 85 ? -18.601 20.129 -6.773 1.00 45.91 85 THR A N 1
ATOM 679 C CA . THR A 1 85 ? -19.087 21.423 -6.342 1.00 45.91 85 THR A CA 1
ATOM 680 C C . THR A 1 85 ? -18.482 22.386 -7.344 1.00 45.91 85 THR A C 1
ATOM 682 O O . THR A 1 85 ? -17.343 22.837 -7.211 1.00 45.91 85 THR A O 1
ATOM 685 N N . VAL A 1 86 ? -19.221 22.619 -8.427 1.00 46.44 86 VAL A N 1
ATOM 686 C CA . VAL A 1 86 ? -19.023 23.778 -9.275 1.00 46.44 86 VAL A CA 1
ATOM 687 C C . VAL A 1 86 ? -19.134 24.950 -8.315 1.00 46.44 86 VAL A C 1
ATOM 689 O O . VAL A 1 86 ? -20.228 25.296 -7.876 1.00 46.44 86 VAL A O 1
ATOM 692 N N . SER A 1 87 ? -17.989 25.506 -7.921 1.00 50.66 87 SER A N 1
ATOM 693 C CA . SER A 1 87 ? -17.934 26.823 -7.309 1.00 50.66 87 SER A CA 1
ATOM 694 C C . SER A 1 87 ? -18.435 27.798 -8.366 1.00 50.66 87 SER A C 1
ATOM 696 O O . SER A 1 87 ? -17.667 28.301 -9.191 1.00 50.66 87 SER A O 1
ATOM 698 N N . GLU A 1 88 ? -19.753 27.976 -8.401 1.00 54.59 88 GLU A N 1
ATOM 699 C CA . GLU A 1 88 ? -20.381 29.092 -9.079 1.00 54.59 88 GLU A CA 1
ATOM 700 C C . GLU A 1 88 ? -19.890 30.361 -8.375 1.00 54.59 88 GLU A C 1
ATOM 702 O O . GLU A 1 88 ? -19.891 30.461 -7.146 1.00 54.59 88 GLU A O 1
ATOM 707 N N . ARG A 1 89 ? -19.306 31.233 -9.193 1.00 52.22 89 ARG A N 1
ATOM 708 C CA . ARG A 1 89 ? -18.555 32.427 -8.810 1.00 52.22 89 ARG A CA 1
ATOM 709 C C . ARG A 1 89 ? -19.444 33.515 -8.233 1.00 52.22 89 ARG A C 1
ATOM 711 O O . ARG A 1 89 ? -20.587 33.639 -8.720 1.00 52.22 89 ARG A O 1
#